Protein AF-A0A957YSV8-F1 (afdb_monomer_lite)

pLDDT: mean 82.37, std 13.98, range [39.53, 95.31]

Radius of gyration: 13.06 Å; chains: 1; bounding box: 32×20×32 Å

Foldseek 3Di:
DDPCVVVVPPQCLLVCLLVVPPVSLVSVCVVCVVVQLVVQCVVVVDNVRSVVLSVQLSVQVSCCSPVVVDRDNDPVVVVCSSVVSNVD

Structure (mmCIF, N/CA/C/O backbone):
data_AF-A0A957YSV8-F1
#
_entry.id   AF-A0A957YSV8-F1
#
loop_
_atom_site.group_PDB
_atom_site.id
_atom_site.type_symbol
_atom_site.label_atom_id
_atom_site.label_alt_id
_atom_site.label_comp_id
_atom_site.label_asym_id
_atom_site.label_entity_id
_atom_site.label_seq_id
_atom_site.pdbx_PDB_ins_code
_atom_site.Cartn_x
_atom_site.Cartn_y
_atom_site.Cartn_z
_atom_site.occupancy
_atom_site.B_iso_or_equiv
_atom_site.auth_seq_id
_atom_site.auth_comp_id
_atom_site.auth_asym_id
_atom_site.auth_atom_id
_atom_site.pdbx_PDB_model_num
ATOM 1 N N . MET A 1 1 ? 12.944 11.883 13.039 1.00 46.25 1 MET A N 1
ATOM 2 C CA . MET A 1 1 ? 12.113 11.646 11.837 1.00 46.25 1 MET A CA 1
ATOM 3 C C . MET A 1 1 ? 13.046 11.374 10.677 1.00 46.25 1 MET A C 1
ATOM 5 O O . MET A 1 1 ? 13.816 12.265 10.348 1.00 46.25 1 MET A O 1
ATOM 9 N N . LYS A 1 2 ? 13.042 10.165 10.103 1.00 39.53 2 LYS A N 1
ATOM 10 C CA . LYS A 1 2 ? 13.804 9.915 8.878 1.00 39.53 2 LYS A CA 1
ATOM 11 C C . LYS A 1 2 ? 12.990 10.512 7.724 1.00 39.53 2 LYS A C 1
ATOM 13 O O . LYS A 1 2 ? 11.844 10.099 7.546 1.00 39.53 2 LYS A O 1
ATOM 18 N N . PRO A 1 3 ? 13.480 11.549 7.027 1.00 42.31 3 PRO A N 1
ATOM 19 C CA . PRO A 1 3 ? 12.811 12.016 5.824 1.00 42.31 3 PRO A CA 1
ATOM 20 C C . PRO A 1 3 ? 12.702 10.848 4.839 1.00 42.31 3 PRO A C 1
ATOM 22 O O . PRO A 1 3 ? 13.491 9.907 4.896 1.00 42.31 3 PRO A O 1
ATOM 25 N N . MET A 1 4 ? 11.792 10.959 3.877 1.00 51.31 4 MET A N 1
ATOM 26 C CA . MET A 1 4 ? 11.737 10.127 2.667 1.00 51.31 4 MET A CA 1
ATOM 27 C C . MET A 1 4 ? 13.062 10.097 1.869 1.00 51.31 4 MET A C 1
ATOM 29 O O . MET A 1 4 ? 13.065 9.605 0.754 1.00 51.31 4 MET A O 1
ATOM 33 N N . ALA A 1 5 ? 14.168 10.631 2.396 1.00 45.66 5 ALA A N 1
ATOM 34 C CA . ALA A 1 5 ? 15.458 10.812 1.753 1.00 45.66 5 ALA A CA 1
ATOM 35 C C . ALA A 1 5 ? 16.057 9.518 1.195 1.00 45.66 5 ALA A C 1
ATOM 37 O O . ALA A 1 5 ? 16.723 9.595 0.171 1.00 45.66 5 ALA A O 1
ATOM 38 N N . ASP A 1 6 ? 15.769 8.353 1.781 1.00 46.94 6 ASP A N 1
ATOM 39 C CA . ASP A 1 6 ? 16.286 7.074 1.266 1.00 46.94 6 ASP A CA 1
ATOM 40 C C . ASP A 1 6 ? 15.492 6.551 0.052 1.00 46.94 6 ASP A C 1
ATOM 42 O O . ASP A 1 6 ? 16.030 5.801 -0.750 1.00 46.94 6 ASP A O 1
ATOM 46 N N . SER A 1 7 ? 14.229 6.961 -0.119 1.00 48.56 7 SER A N 1
ATOM 47 C CA . SER A 1 7 ? 13.398 6.653 -1.302 1.00 48.56 7 SER A CA 1
ATOM 48 C C . SER A 1 7 ? 13.343 7.804 -2.310 1.00 48.56 7 SER A C 1
ATOM 50 O O . SER A 1 7 ? 13.147 7.582 -3.495 1.00 48.56 7 SER A O 1
ATOM 52 N N . ALA A 1 8 ? 13.551 9.040 -1.852 1.00 49.72 8 ALA A N 1
ATOM 53 C CA . ALA A 1 8 ? 13.666 10.236 -2.683 1.00 49.72 8 ALA A CA 1
ATOM 54 C C . ALA A 1 8 ? 15.002 10.292 -3.444 1.00 49.72 8 ALA A C 1
ATOM 56 O O . ALA A 1 8 ? 15.162 11.128 -4.327 1.00 49.72 8 ALA A O 1
ATOM 57 N N . THR A 1 9 ? 15.951 9.416 -3.102 1.00 57.16 9 THR A N 1
ATOM 58 C CA . THR A 1 9 ? 17.209 9.221 -3.836 1.00 57.16 9 THR A CA 1
ATOM 59 C C . THR A 1 9 ? 17.156 8.078 -4.844 1.00 57.16 9 THR A C 1
ATOM 61 O O . THR A 1 9 ? 18.091 7.956 -5.628 1.00 57.16 9 THR A O 1
ATOM 64 N N . ASP A 1 10 ? 16.093 7.266 -4.865 1.00 72.69 10 ASP A N 1
ATOM 65 C CA . ASP A 1 10 ? 15.910 6.226 -5.878 1.00 72.69 10 ASP A CA 1
ATOM 66 C C . ASP A 1 10 ? 15.082 6.785 -7.048 1.00 72.69 10 ASP A C 1
ATOM 68 O O . ASP A 1 10 ? 13.854 6.867 -6.942 1.00 72.69 10 ASP A O 1
ATOM 72 N N . PRO A 1 11 ? 15.716 7.174 -8.172 1.00 74.62 11 PRO A N 1
ATOM 73 C CA . PRO A 1 11 ? 15.008 7.749 -9.315 1.00 74.62 11 PRO A CA 1
ATOM 74 C C . PRO A 1 11 ? 14.001 6.776 -9.944 1.00 74.62 11 PRO A C 1
ATOM 76 O O . PRO A 1 11 ? 13.097 7.217 -10.646 1.00 74.62 11 PRO A O 1
ATOM 79 N N . HIS A 1 12 ? 14.112 5.475 -9.655 1.00 83.81 12 HIS A N 1
ATOM 80 C CA . HIS A 1 12 ? 13.247 4.423 -10.189 1.00 83.81 12 HIS A CA 1
ATOM 81 C C . HIS A 1 12 ? 12.218 3.920 -9.169 1.00 83.81 12 HIS A C 1
ATOM 83 O O . HIS A 1 12 ? 11.595 2.880 -9.379 1.00 83.81 12 HIS A O 1
ATOM 89 N N . PHE A 1 13 ? 12.019 4.620 -8.047 1.00 85.94 13 PHE A N 1
ATOM 90 C CA . PHE A 1 13 ? 11.102 4.176 -6.993 1.00 85.94 13 PHE A CA 1
ATOM 91 C C . PHE A 1 13 ? 9.677 3.908 -7.509 1.00 85.94 13 PHE A C 1
ATOM 93 O O . PHE A 1 13 ? 9.073 2.890 -7.171 1.00 85.94 13 PHE A O 1
ATOM 100 N N . PHE A 1 14 ? 9.145 4.794 -8.354 1.00 84.44 14 PHE A N 1
ATOM 101 C CA . PHE A 1 14 ? 7.781 4.659 -8.871 1.00 84.44 14 PHE A CA 1
ATOM 102 C C . PHE A 1 14 ? 7.644 3.584 -9.957 1.00 84.44 14 PHE A C 1
ATOM 104 O O . PHE A 1 14 ? 6.620 2.901 -10.020 1.00 84.44 14 PHE A O 1
ATOM 111 N N . GLU A 1 15 ? 8.694 3.369 -10.751 1.00 85.31 15 GLU A N 1
ATOM 112 C CA . GLU A 1 15 ? 8.770 2.235 -11.680 1.00 85.31 15 GLU A CA 1
ATOM 113 C C . GLU A 1 15 ? 8.745 0.922 -10.893 1.00 85.31 15 GLU A C 1
ATOM 115 O O .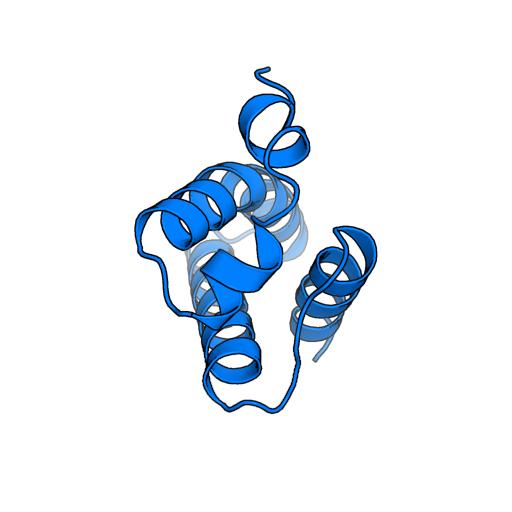 GLU A 1 15 ? 7.897 0.072 -11.135 1.00 85.31 15 GLU A O 1
ATOM 120 N N . LYS A 1 16 ? 9.557 0.816 -9.834 1.00 88.00 16 LYS A N 1
ATOM 121 C CA . LYS A 1 16 ? 9.574 -0.351 -8.941 1.00 88.00 16 LYS A CA 1
ATOM 122 C C . LYS A 1 16 ? 8.220 -0.613 -8.278 1.00 88.00 16 LYS A C 1
ATOM 124 O O . LYS A 1 16 ? 7.845 -1.771 -8.123 1.00 88.00 16 LYS A O 1
ATOM 129 N N . LEU A 1 17 ? 7.482 0.426 -7.876 1.00 86.94 17 LEU A N 1
ATOM 130 C CA . LEU A 1 17 ? 6.114 0.261 -7.364 1.00 86.94 17 LEU A CA 1
ATOM 131 C C . LEU A 1 17 ? 5.183 -0.342 -8.421 1.00 86.94 17 LEU A C 1
ATOM 133 O O . LEU A 1 17 ? 4.432 -1.267 -8.106 1.00 86.94 17 LEU A O 1
ATOM 137 N N . SER A 1 18 ? 5.268 0.164 -9.653 1.00 84.25 18 SER A N 1
ATOM 138 C CA . SER A 1 18 ? 4.471 -0.300 -10.795 1.00 84.25 18 SER A CA 1
ATOM 139 C C . SER A 1 18 ? 4.803 -1.748 -11.169 1.00 84.25 18 SER A C 1
ATOM 141 O O . SER A 1 18 ? 3.904 -2.534 -11.442 1.00 84.25 18 SER A O 1
ATOM 143 N N . ASP A 1 19 ? 6.072 -2.139 -11.049 1.00 87.06 19 ASP A N 1
ATOM 144 C CA . ASP A 1 19 ? 6.549 -3.508 -11.279 1.00 87.06 19 ASP A CA 1
ATOM 145 C C . ASP A 1 19 ? 6.235 -4.475 -10.118 1.00 87.06 19 ASP A C 1
ATOM 147 O O . ASP A 1 19 ? 6.658 -5.633 -10.122 1.00 87.06 19 ASP A O 1
ATOM 151 N N . GLY A 1 20 ? 5.530 -4.019 -9.076 1.00 86.75 20 GLY A N 1
ATOM 152 C CA . GLY A 1 20 ? 5.176 -4.857 -7.929 1.00 86.75 20 GLY A CA 1
ATOM 153 C C . GLY A 1 20 ? 6.352 -5.173 -6.996 1.00 86.75 20 GLY A C 1
ATOM 154 O O . GLY A 1 20 ? 6.298 -6.139 -6.233 1.00 86.75 20 GLY A O 1
ATOM 155 N N . ASN A 1 21 ? 7.423 -4.374 -7.012 1.00 90.94 21 ASN A N 1
ATOM 156 C CA . ASN A 1 21 ? 8.587 -4.591 -6.157 1.00 90.94 21 ASN A CA 1
ATOM 157 C C . ASN A 1 21 ? 8.209 -4.516 -4.665 1.00 90.94 21 ASN A C 1
ATOM 159 O O . ASN A 1 21 ? 7.862 -3.455 -4.142 1.00 90.94 21 ASN A O 1
ATOM 163 N N . ALA A 1 22 ? 8.343 -5.640 -3.956 1.00 89.94 22 ALA A N 1
ATOM 164 C CA . ALA A 1 22 ? 7.937 -5.761 -2.556 1.00 89.94 22 ALA A CA 1
ATOM 165 C C . ALA A 1 22 ? 8.636 -4.760 -1.617 1.00 89.94 22 ALA A C 1
ATOM 167 O O . ALA A 1 22 ? 8.023 -4.268 -0.670 1.00 89.94 22 ALA A O 1
ATOM 168 N N . GLN A 1 23 ? 9.906 -4.429 -1.875 1.00 90.25 23 GLN A N 1
ATOM 169 C CA . GLN A 1 23 ? 10.648 -3.478 -1.050 1.00 90.25 23 GLN A CA 1
ATOM 170 C C . GLN A 1 23 ? 10.147 -2.046 -1.265 1.00 90.25 23 GLN A C 1
ATOM 172 O O . GLN A 1 23 ? 9.970 -1.319 -0.289 1.00 90.25 23 GLN A O 1
ATOM 177 N N . ALA A 1 24 ? 9.860 -1.657 -2.511 1.00 89.06 24 ALA A N 1
ATOM 178 C CA . ALA A 1 24 ? 9.279 -0.351 -2.820 1.00 89.06 24 ALA A CA 1
ATOM 179 C C . ALA A 1 24 ? 7.898 -0.187 -2.163 1.00 89.06 24 ALA A C 1
ATOM 181 O O . ALA A 1 24 ? 7.635 0.833 -1.522 1.00 89.06 24 ALA A O 1
ATOM 182 N N . TRP A 1 25 ? 7.059 -1.226 -2.226 1.00 89.88 25 TRP A N 1
ATOM 183 C CA . TRP A 1 25 ? 5.761 -1.267 -1.547 1.00 89.88 25 TRP A CA 1
ATOM 184 C C . TRP A 1 25 ? 5.881 -1.157 -0.029 1.00 89.88 25 TRP A C 1
ATOM 186 O O . TRP A 1 25 ? 5.158 -0.383 0.597 1.00 89.88 25 TRP A O 1
ATOM 196 N N . ARG A 1 26 ? 6.833 -1.872 0.575 1.00 91.44 26 ARG A N 1
ATOM 197 C CA . ARG A 1 26 ? 7.094 -1.773 2.013 1.00 91.44 26 ARG A CA 1
ATOM 198 C C . ARG A 1 26 ? 7.524 -0.364 2.411 1.00 91.44 26 ARG A C 1
ATOM 200 O O . ARG A 1 26 ? 6.975 0.197 3.351 1.00 91.44 26 ARG A O 1
ATOM 207 N N . THR A 1 27 ? 8.440 0.237 1.658 1.00 90.38 27 THR A N 1
ATOM 208 C CA . THR A 1 27 ? 8.884 1.615 1.894 1.00 90.38 27 THR A CA 1
ATOM 209 C C . THR A 1 27 ? 7.743 2.622 1.743 1.00 90.38 27 THR A C 1
ATOM 211 O O . THR A 1 27 ? 7.647 3.555 2.540 1.00 90.38 27 THR A O 1
ATOM 214 N N . LEU A 1 28 ? 6.849 2.434 0.769 1.00 89.06 28 LEU A N 1
ATOM 215 C CA . LEU A 1 28 ? 5.647 3.252 0.627 1.00 89.06 28 LEU A CA 1
ATOM 216 C C . LEU A 1 28 ? 4.770 3.171 1.886 1.00 89.06 28 LEU A C 1
ATOM 218 O O . LEU A 1 28 ? 4.424 4.206 2.461 1.00 89.06 28 LEU A O 1
ATOM 222 N N . ILE A 1 29 ? 4.439 1.951 2.317 1.00 91.19 29 ILE A N 1
ATOM 223 C CA . ILE A 1 29 ? 3.578 1.689 3.475 1.00 91.19 29 ILE A CA 1
ATOM 224 C C . ILE A 1 29 ? 4.204 2.260 4.748 1.00 91.19 29 ILE A C 1
ATOM 226 O O . ILE A 1 29 ? 3.535 3.009 5.457 1.00 91.19 29 ILE A O 1
ATOM 230 N N . ASP A 1 30 ? 5.478 1.983 5.016 1.00 90.12 30 ASP A N 1
ATOM 231 C CA . ASP A 1 30 ? 6.168 2.441 6.228 1.00 90.12 30 ASP A CA 1
ATOM 232 C C . ASP A 1 30 ? 6.203 3.979 6.320 1.00 90.12 30 ASP A C 1
ATOM 234 O O . ASP A 1 30 ? 6.057 4.554 7.401 1.00 90.12 30 ASP A O 1
ATOM 238 N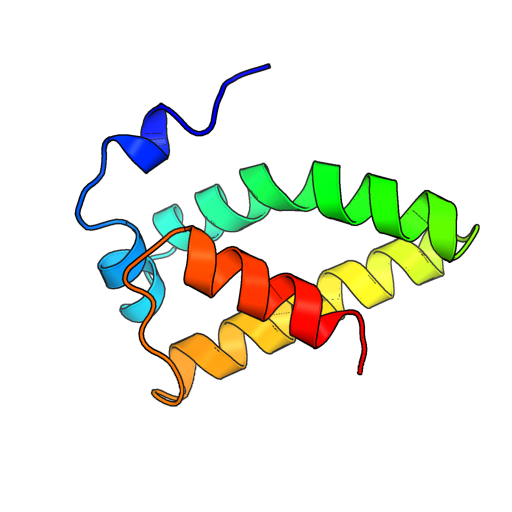 N . ASN A 1 31 ? 6.334 4.664 5.180 1.00 86.44 31 ASN A N 1
ATOM 239 C CA . ASN A 1 31 ? 6.393 6.125 5.131 1.00 86.44 31 ASN A CA 1
ATOM 240 C C . ASN A 1 31 ? 5.018 6.797 5.261 1.00 86.44 31 ASN A C 1
ATOM 242 O O . ASN A 1 31 ? 4.900 7.854 5.891 1.00 86.44 31 ASN A O 1
ATOM 246 N N . TRP A 1 32 ? 3.985 6.224 4.641 1.00 89.44 32 TRP A N 1
ATOM 247 C CA . TRP A 1 32 ? 2.658 6.838 4.577 1.00 89.44 32 TRP A CA 1
ATOM 248 C C . TRP A 1 32 ? 1.730 6.409 5.709 1.00 89.44 32 TRP A C 1
ATOM 250 O O . TRP A 1 32 ? 0.925 7.228 6.157 1.00 89.44 32 TRP A O 1
ATOM 260 N N . SER A 1 33 ? 1.865 5.181 6.219 1.00 90.94 33 SER A N 1
ATOM 261 C CA . SER A 1 33 ? 0.951 4.633 7.230 1.00 90.94 33 SER A CA 1
ATOM 262 C C . SER A 1 33 ? 0.833 5.509 8.475 1.00 90.94 33 SER A C 1
ATOM 264 O O . SER A 1 33 ? -0.297 5.807 8.848 1.00 90.94 33 SER A O 1
ATOM 266 N N . PRO A 1 34 ? 1.921 6.016 9.092 1.00 92.56 34 PRO A N 1
ATOM 267 C CA . PRO A 1 34 ? 1.793 6.849 10.289 1.00 92.56 34 PRO A CA 1
ATOM 268 C C . PRO A 1 34 ? 1.048 8.164 10.029 1.00 92.56 34 PRO A C 1
ATOM 270 O O . PRO A 1 34 ? 0.261 8.615 10.855 1.00 92.56 34 PRO A O 1
ATOM 273 N N . ARG A 1 35 ? 1.276 8.788 8.866 1.00 90.12 35 ARG A N 1
ATOM 274 C CA . ARG A 1 35 ? 0.652 10.072 8.505 1.00 90.12 35 ARG A CA 1
ATOM 275 C C . ARG A 1 35 ? -0.834 9.898 8.235 1.00 90.12 35 ARG A C 1
ATOM 277 O O . ARG A 1 35 ? -1.644 10.668 8.743 1.00 90.12 35 ARG A O 1
ATOM 284 N N . LEU A 1 36 ? -1.170 8.871 7.461 1.00 91.00 36 LEU A N 1
ATOM 285 C CA . LEU A 1 36 ? -2.549 8.534 7.141 1.00 91.00 36 LEU A CA 1
ATOM 286 C C . LEU A 1 36 ? -3.302 8.086 8.383 1.00 91.00 36 LEU A C 1
ATOM 288 O O . LEU A 1 36 ? -4.390 8.584 8.628 1.00 91.00 36 LEU A O 1
ATOM 292 N N . TYR A 1 37 ? -2.701 7.235 9.211 1.00 93.56 37 TYR A N 1
ATOM 293 C CA . TYR A 1 37 ? -3.307 6.809 10.464 1.00 93.56 37 TYR A CA 1
ATOM 294 C C . TYR A 1 37 ? -3.610 7.997 11.381 1.00 93.56 37 TYR A C 1
ATOM 296 O O . TYR A 1 37 ? -4.730 8.106 11.865 1.00 93.56 37 TYR A O 1
ATOM 304 N N . ASN A 1 38 ? -2.670 8.934 11.554 1.00 93.12 38 ASN A N 1
ATOM 305 C CA . ASN A 1 38 ? -2.887 10.128 12.377 1.00 93.12 38 ASN A CA 1
ATOM 306 C C . ASN A 1 38 ? -4.015 11.026 11.842 1.00 93.12 38 ASN A C 1
ATOM 308 O O . ASN A 1 38 ? -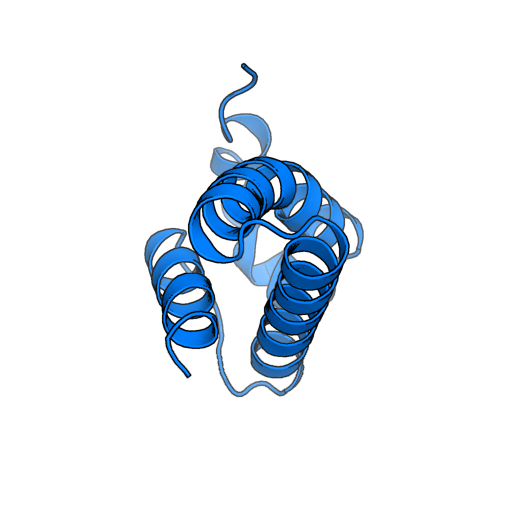4.787 11.583 12.619 1.00 93.12 38 ASN A O 1
ATOM 312 N N . PHE A 1 39 ? -4.133 11.164 10.522 1.00 91.00 39 PHE A N 1
ATOM 313 C CA . PHE A 1 39 ? -5.244 11.890 9.908 1.00 91.00 39 PHE A CA 1
ATOM 314 C C . PHE A 1 39 ? -6.581 11.152 10.091 1.00 91.00 39 PHE A C 1
ATOM 316 O O . PHE A 1 39 ? -7.598 11.750 10.446 1.00 91.00 39 PHE A O 1
ATOM 323 N N . LEU A 1 40 ? -6.581 9.837 9.883 1.00 93.00 40 LEU A N 1
ATOM 324 C CA . LEU A 1 40 ? -7.767 8.993 9.956 1.00 93.00 40 LEU A CA 1
ATOM 325 C C . LEU A 1 40 ? -8.293 8.846 11.383 1.00 93.00 40 LEU A C 1
ATOM 327 O O . LEU A 1 40 ? -9.500 8.903 11.591 1.00 93.00 40 LEU A O 1
ATOM 331 N N . ILE A 1 41 ? -7.421 8.703 12.381 1.00 95.31 41 ILE A N 1
ATOM 332 C CA . ILE A 1 41 ? -7.845 8.617 13.782 1.00 95.31 41 ILE A CA 1
ATOM 333 C C . ILE A 1 41 ? -8.462 9.935 14.253 1.00 95.31 41 ILE A C 1
ATOM 335 O O . ILE A 1 41 ? -9.470 9.924 14.954 1.00 95.31 41 ILE A O 1
ATOM 339 N N . TYR A 1 42 ? -7.911 11.066 13.801 1.00 92.69 42 TYR A N 1
ATOM 340 C CA . TYR A 1 42 ? -8.448 12.392 14.094 1.00 92.69 42 TYR A CA 1
ATOM 341 C C . TYR A 1 42 ? -9.823 12.621 13.452 1.00 92.69 42 TYR A 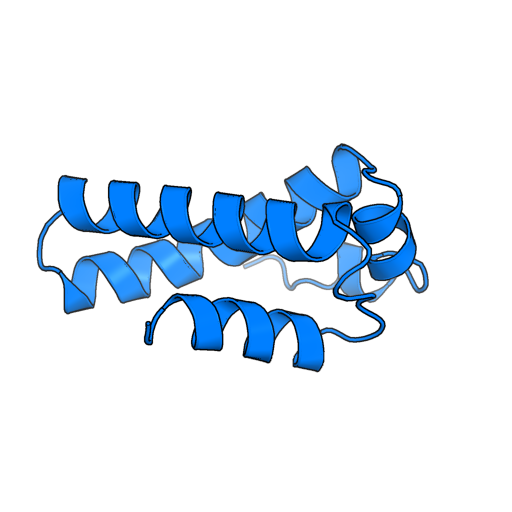C 1
ATOM 343 O O . TYR A 1 42 ? -10.690 13.246 14.049 1.00 92.69 42 TYR A O 1
ATOM 351 N N . THR A 1 43 ? -10.043 12.110 12.241 1.00 88.62 43 THR A N 1
ATOM 352 C CA . THR A 1 43 ? -11.308 12.303 11.514 1.00 88.62 43 THR A CA 1
ATOM 353 C C . THR A 1 43 ? -12.392 11.323 11.957 1.00 88.62 43 THR A C 1
ATOM 355 O O . THR A 1 43 ? -13.524 11.723 12.223 1.00 88.62 43 THR A O 1
ATOM 358 N N . THR A 1 44 ? -12.058 10.041 12.082 1.00 92.12 44 THR A N 1
ATOM 359 C CA . THR A 1 44 ? -13.024 8.985 12.427 1.00 92.12 44 THR A CA 1
ATOM 360 C C . THR A 1 44 ? -13.327 8.890 13.915 1.00 92.12 44 THR A C 1
ATOM 362 O O . THR A 1 44 ? -14.354 8.321 14.278 1.00 92.12 44 THR A O 1
ATOM 365 N N . HIS A 1 45 ? -12.439 9.401 14.776 1.00 92.56 45 HIS A N 1
ATOM 366 C CA . HIS A 1 45 ? -12.502 9.222 16.230 1.00 92.56 45 HIS A CA 1
ATOM 367 C C . HIS A 1 45 ? -12.622 7.740 16.652 1.00 92.56 45 HIS A C 1
ATOM 369 O O . HIS A 1 45 ? -13.177 7.423 17.703 1.00 92.56 45 HIS A O 1
ATOM 375 N N . SER A 1 46 ? -12.126 6.817 15.818 1.00 95.00 46 SER A N 1
ATO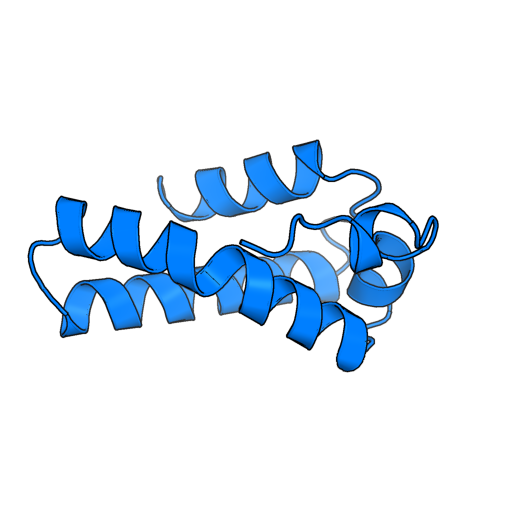M 376 C CA . SER A 1 46 ? -12.253 5.370 16.001 1.00 95.00 46 SER A CA 1
ATOM 377 C C . SER A 1 46 ? -11.005 4.661 15.492 1.00 95.00 46 SER A C 1
ATOM 379 O O . SER A 1 46 ? -10.675 4.753 14.313 1.00 95.00 46 SER A O 1
ATOM 381 N N . GLU A 1 47 ? -10.326 3.905 16.357 1.00 94.81 47 GLU A N 1
ATOM 382 C CA . GLU A 1 47 ? -9.161 3.105 15.949 1.00 94.81 47 GLU A CA 1
ATOM 383 C C . GLU A 1 47 ? -9.536 2.063 14.895 1.00 94.81 47 GLU A C 1
ATOM 385 O O . GLU A 1 47 ? -8.852 1.932 13.881 1.00 94.81 47 GLU A O 1
ATOM 390 N N . ALA A 1 48 ? -10.663 1.374 15.090 1.00 95.19 48 ALA A N 1
ATOM 391 C CA . ALA A 1 48 ? -11.161 0.393 14.134 1.00 95.19 48 ALA A CA 1
ATOM 392 C C . ALA A 1 48 ? -11.503 1.046 12.785 1.00 95.19 48 ALA A C 1
ATOM 394 O O . ALA A 1 48 ? -11.111 0.534 11.737 1.00 95.19 48 ALA A O 1
ATOM 395 N N . GLY A 1 49 ? -12.169 2.207 12.809 1.00 92.19 49 GLY A N 1
ATOM 396 C CA . GLY A 1 49 ? -12.495 2.963 11.598 1.00 92.19 49 GLY A CA 1
ATOM 397 C C . GLY A 1 49 ? -11.242 3.449 10.867 1.00 92.19 49 GLY A C 1
ATOM 398 O O . GLY A 1 49 ? -11.123 3.282 9.654 1.00 92.19 49 GLY A O 1
ATOM 399 N N . ALA A 1 50 ? -10.266 3.976 11.607 1.00 93.75 50 ALA A N 1
ATOM 400 C CA . ALA A 1 50 ? -8.998 4.426 11.051 1.00 93.75 50 ALA A CA 1
ATOM 401 C C . ALA A 1 50 ? -8.205 3.277 10.414 1.00 93.75 50 ALA A C 1
ATOM 403 O O . ALA A 1 50 ? -7.682 3.432 9.312 1.00 93.75 50 ALA A O 1
ATOM 404 N N . GLN A 1 51 ? -8.145 2.109 11.060 1.00 94.12 51 GLN A N 1
ATOM 405 C CA . GLN A 1 51 ? -7.477 0.930 10.504 1.00 94.12 51 GLN A CA 1
ATOM 406 C C . GLN A 1 51 ? -8.177 0.404 9.246 1.00 94.12 51 GLN A C 1
ATOM 408 O O . GLN A 1 51 ? -7.500 0.092 8.266 1.00 94.12 51 GLN A O 1
ATOM 413 N N . GLN A 1 52 ? -9.512 0.345 9.239 1.00 94.25 52 GLN A N 1
ATOM 414 C CA . GLN A 1 52 ? -10.283 -0.086 8.070 1.00 94.25 52 GLN A CA 1
ATOM 415 C C . GLN A 1 52 ? -10.066 0.844 6.873 1.00 94.25 52 GLN A C 1
ATOM 417 O O . GLN A 1 52 ? -9.769 0.373 5.775 1.00 94.25 52 GLN A O 1
ATOM 422 N N . LEU A 1 53 ? -10.145 2.160 7.084 1.00 93.25 53 LEU A N 1
ATOM 423 C CA . LEU A 1 53 ? -9.902 3.142 6.027 1.00 93.25 53 LEU A CA 1
ATOM 424 C C . LEU A 1 53 ? -8.453 3.111 5.537 1.00 93.25 53 LEU A C 1
ATOM 426 O O . LEU A 1 53 ? -8.216 3.235 4.337 1.00 93.25 53 LEU A O 1
ATOM 430 N N . LEU A 1 54 ? -7.485 2.893 6.429 1.00 94.19 54 LEU A N 1
ATOM 431 C CA . LEU A 1 54 ? -6.078 2.758 6.059 1.00 94.19 54 LEU A CA 1
ATOM 432 C C . LEU A 1 54 ? -5.850 1.539 5.154 1.00 94.19 54 LEU A C 1
ATOM 434 O O . LEU A 1 54 ? -5.215 1.658 4.105 1.00 94.19 54 LEU A O 1
ATOM 438 N N . GLN A 1 55 ? -6.401 0.380 5.530 1.00 93.75 55 GLN A N 1
ATOM 439 C CA . GLN A 1 55 ? -6.328 -0.845 4.728 1.00 93.75 55 GLN A CA 1
ATOM 440 C C . GLN A 1 55 ? -7.014 -0.664 3.371 1.00 93.75 55 GLN A C 1
ATOM 442 O O . GLN A 1 55 ? -6.432 -0.999 2.340 1.00 93.75 55 GLN A O 1
ATOM 447 N N . HIS A 1 56 ? -8.213 -0.079 3.360 1.00 93.38 56 HIS A N 1
ATOM 448 C CA . HIS A 1 56 ? -8.956 0.204 2.134 1.00 93.38 56 HIS A CA 1
ATOM 449 C C . HIS A 1 56 ? -8.189 1.151 1.198 1.00 93.38 56 HIS A C 1
ATOM 451 O O . HIS A 1 56 ? -8.114 0.912 -0.009 1.00 93.38 56 HIS A O 1
ATOM 457 N N . THR A 1 57 ? -7.566 2.192 1.756 1.00 91.81 57 THR A N 1
ATOM 458 C CA . THR A 1 57 ? -6.749 3.164 1.018 1.00 91.81 57 THR A CA 1
ATOM 459 C C . THR A 1 57 ? -5.587 2.472 0.311 1.00 91.81 57 THR A C 1
ATOM 461 O O . THR A 1 57 ? -5.458 2.577 -0.907 1.00 91.81 57 THR A O 1
ATOM 464 N N . PHE A 1 58 ? -4.770 1.702 1.039 1.00 92.62 58 PHE A N 1
ATOM 465 C CA . PHE A 1 58 ? -3.629 1.013 0.431 1.00 92.62 58 PHE A CA 1
ATOM 466 C C . PHE A 1 58 ? -4.043 -0.083 -0.554 1.00 92.62 58 PHE A C 1
ATOM 468 O O . PHE A 1 58 ? -3.396 -0.222 -1.589 1.00 92.62 58 PHE A O 1
ATOM 475 N N . ALA A 1 59 ? -5.130 -0.814 -0.292 1.00 91.50 59 ALA A N 1
ATOM 476 C CA . ALA A 1 59 ? -5.662 -1.792 -1.240 1.00 91.50 59 ALA A CA 1
ATOM 477 C C . ALA A 1 59 ? -6.126 -1.125 -2.545 1.00 91.50 59 ALA A C 1
ATOM 479 O O . ALA A 1 59 ? -5.849 -1.622 -3.635 1.00 91.50 59 ALA A O 1
ATOM 480 N N . THR A 1 60 ? -6.784 0.032 -2.449 1.00 90.31 60 THR A N 1
ATOM 481 C CA . THR A 1 60 ? -7.228 0.800 -3.619 1.00 90.31 60 THR A CA 1
ATOM 482 C C . THR A 1 60 ? -6.040 1.325 -4.421 1.00 90.31 60 THR A C 1
ATOM 484 O O . THR A 1 60 ? -6.004 1.157 -5.638 1.00 90.31 60 THR A O 1
ATOM 487 N N . VAL A 1 61 ? -5.036 1.894 -3.746 1.00 89.56 61 VAL A N 1
ATOM 488 C CA . VAL A 1 61 ? -3.783 2.346 -4.372 1.00 89.56 61 VAL A CA 1
ATOM 489 C C . VAL A 1 61 ? -3.074 1.187 -5.078 1.00 89.56 61 VAL A C 1
ATOM 491 O O . VAL A 1 61 ? -2.680 1.330 -6.233 1.00 89.56 61 VAL A O 1
ATOM 494 N N . ALA A 1 62 ? -2.969 0.026 -4.425 1.00 88.56 62 ALA A N 1
ATOM 495 C CA . ALA A 1 62 ? -2.389 -1.179 -5.012 1.00 88.56 62 ALA A CA 1
ATOM 496 C C . ALA A 1 62 ? -3.138 -1.633 -6.266 1.00 88.56 62 ALA A C 1
ATOM 498 O O . ALA A 1 62 ? -2.506 -1.867 -7.290 1.00 88.56 62 ALA A O 1
ATOM 499 N N . ASN A 1 63 ? -4.470 -1.678 -6.226 1.00 87.50 63 ASN A N 1
ATOM 500 C CA . ASN A 1 63 ? -5.279 -2.056 -7.384 1.00 87.50 63 ASN A CA 1
ATOM 501 C C . ASN A 1 63 ? -5.146 -1.064 -8.549 1.00 87.50 63 ASN A C 1
ATOM 503 O O . ASN A 1 63 ? -5.091 -1.482 -9.702 1.00 87.50 63 ASN A O 1
ATOM 507 N N . MET A 1 64 ? -5.076 0.240 -8.269 1.00 85.62 64 MET A N 1
ATOM 508 C CA . MET A 1 64 ? -4.932 1.267 -9.308 1.00 85.62 64 MET A CA 1
ATOM 509 C C . MET A 1 64 ? -3.561 1.222 -9.991 1.00 85.62 64 MET A C 1
ATOM 511 O O . MET A 1 64 ? -3.482 1.440 -11.198 1.00 85.62 64 MET A O 1
ATOM 515 N N . ILE A 1 65 ? -2.503 0.910 -9.238 1.00 83.94 65 ILE A N 1
ATOM 516 C CA . ILE A 1 65 ? -1.143 0.785 -9.777 1.00 83.94 65 ILE A CA 1
ATOM 517 C C . ILE A 1 65 ? -0.960 -0.560 -10.498 1.00 83.94 65 ILE A C 1
ATOM 519 O O . ILE A 1 65 ? -0.450 -0.590 -11.612 1.00 83.94 65 ILE A O 1
ATOM 523 N N . ALA A 1 66 ? -1.416 -1.669 -9.907 1.00 79.25 66 ALA A N 1
ATOM 524 C CA . ALA A 1 66 ? -1.265 -3.010 -10.481 1.00 79.25 66 ALA A CA 1
ATOM 525 C C . ALA A 1 66 ? -2.183 -3.268 -11.688 1.00 79.25 66 ALA A C 1
ATOM 527 O O . ALA A 1 66 ? -1.863 -4.089 -12.541 1.00 79.25 66 ALA A O 1
ATOM 528 N N . GLY A 1 67 ? -3.328 -2.587 -11.771 1.00 73.31 67 GLY A N 1
ATOM 529 C CA . GLY A 1 67 ? -4.279 -2.729 -12.874 1.00 73.31 67 GLY A CA 1
ATOM 530 C C . GLY A 1 67 ? -3.870 -2.025 -14.171 1.00 73.31 67 GLY A C 1
ATOM 531 O O . GLY A 1 67 ? -4.728 -1.862 -15.035 1.00 73.31 67 GLY A O 1
ATOM 532 N N . ASP A 1 68 ? -2.626 -1.535 -14.283 1.00 63.12 68 ASP A N 1
ATOM 53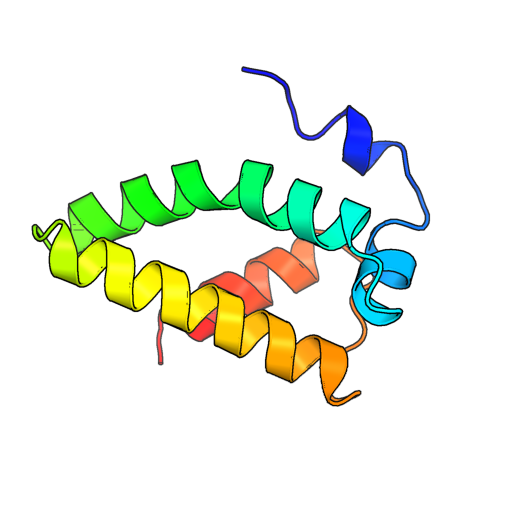3 C CA . ASP A 1 68 ? -2.117 -0.700 -15.389 1.00 63.12 68 ASP A CA 1
ATOM 534 C C . ASP A 1 68 ? -2.949 0.577 -15.656 1.00 63.12 68 ASP A C 1
ATOM 536 O O . ASP A 1 68 ? -2.751 1.280 -16.647 1.00 63.12 68 ASP A O 1
ATOM 540 N N . MET A 1 69 ? -3.877 0.923 -14.754 1.00 61.66 69 MET A N 1
ATOM 541 C CA . MET A 1 69 ? -4.712 2.120 -14.872 1.00 61.66 69 MET A CA 1
ATOM 542 C C . MET A 1 69 ? -3.929 3.397 -14.575 1.00 61.66 69 MET A C 1
ATOM 544 O O . MET A 1 69 ? -4.340 4.477 -15.002 1.00 61.66 69 MET A O 1
ATOM 548 N N . LEU A 1 70 ? -2.828 3.294 -13.823 1.00 68.56 70 LEU A N 1
ATOM 549 C CA . LEU A 1 70 ? -2.055 4.451 -13.405 1.00 68.56 70 LEU A CA 1
ATOM 550 C C . LEU A 1 70 ? -0.575 4.102 -13.228 1.00 68.56 70 LEU A C 1
ATOM 552 O O . LEU A 1 70 ? -0.209 3.332 -12.343 1.00 68.56 70 LEU A O 1
ATOM 556 N N . ARG A 1 71 ? 0.283 4.724 -14.041 1.00 76.12 71 ARG A N 1
ATOM 557 C CA . ARG A 1 71 ? 1.733 4.726 -13.822 1.00 76.12 71 ARG A CA 1
ATOM 558 C C . ARG A 1 71 ? 2.107 5.968 -13.038 1.00 76.12 71 ARG A C 1
ATOM 560 O O . ARG A 1 71 ? 1.807 7.084 -13.452 1.00 76.12 71 ARG A O 1
ATOM 567 N N . LEU A 1 72 ? 2.730 5.756 -11.887 1.00 78.12 72 LEU A N 1
ATOM 568 C CA . LEU A 1 72 ? 3.272 6.841 -11.086 1.00 78.12 72 LEU A CA 1
ATOM 569 C C . LEU A 1 72 ? 4.662 7.194 -11.611 1.00 78.12 72 LEU A C 1
ATOM 571 O O . LEU A 1 72 ? 5.478 6.313 -11.867 1.00 78.12 72 LEU A O 1
ATOM 575 N N . HIS A 1 73 ? 4.942 8.485 -11.723 1.00 79.25 73 HIS A N 1
ATOM 576 C CA . HIS A 1 73 ? 6.261 9.010 -12.068 1.00 79.25 73 HIS A CA 1
ATOM 577 C C . HIS A 1 73 ? 6.786 9.953 -10.987 1.00 79.25 73 HIS A C 1
ATOM 579 O O . HIS A 1 73 ? 7.987 10.207 -10.895 1.00 79.25 73 HIS A O 1
ATOM 585 N N . THR A 1 74 ? 5.891 10.476 -10.150 1.00 79.56 74 THR A N 1
ATOM 586 C CA . THR A 1 74 ? 6.209 11.502 -9.168 1.00 79.56 74 THR A CA 1
ATOM 587 C C . THR A 1 74 ? 5.515 11.277 -7.830 1.00 79.56 74 THR A C 1
ATOM 589 O O . THR A 1 74 ? 4.449 10.669 -7.708 1.00 79.56 74 THR A O 1
ATOM 592 N N . GLN A 1 75 ? 6.094 11.887 -6.797 1.00 80.69 75 GLN A N 1
ATOM 593 C CA . GLN A 1 75 ? 5.512 11.914 -5.458 1.00 80.69 75 GLN A CA 1
ATOM 594 C C . GLN A 1 75 ? 4.175 12.672 -5.412 1.00 80.69 75 GLN A C 1
ATOM 596 O O . GLN A 1 75 ? 3.318 12.374 -4.575 1.00 80.69 75 GLN A O 1
ATOM 601 N N . ALA A 1 76 ? 3.997 13.665 -6.287 1.00 80.38 76 ALA A N 1
ATOM 602 C CA . ALA A 1 76 ? 2.777 14.458 -6.359 1.00 80.38 76 ALA A CA 1
ATOM 603 C C . ALA A 1 76 ? 1.591 13.602 -6.826 1.00 80.38 76 ALA A C 1
ATOM 605 O O . ALA A 1 76 ? 0.540 13.631 -6.190 1.00 80.38 76 ALA A O 1
ATOM 606 N N . GLU A 1 77 ? 1.778 12.779 -7.861 1.00 81.94 77 GLU A N 1
ATOM 607 C CA . GLU A 1 77 ? 0.745 11.865 -8.369 1.00 81.94 77 GLU A CA 1
ATOM 608 C C . GLU A 1 77 ? 0.320 10.847 -7.308 1.00 81.94 77 GLU A C 1
ATOM 610 O O . GLU A 1 77 ? -0.872 10.647 -7.087 1.00 81.94 77 GLU A O 1
ATOM 615 N N . LEU A 1 78 ? 1.283 10.276 -6.579 1.00 83.50 78 LEU A N 1
ATOM 616 C CA . LEU A 1 78 ? 1.006 9.369 -5.465 1.00 83.50 78 LEU A CA 1
ATOM 617 C C . LEU A 1 78 ? 0.198 10.060 -4.356 1.00 83.50 78 LEU A C 1
ATOM 619 O O . LEU A 1 78 ? -0.728 9.478 -3.794 1.00 83.50 78 LEU A O 1
ATOM 623 N N . THR A 1 79 ? 0.534 11.312 -4.046 1.00 83.94 79 THR A N 1
ATOM 624 C CA . THR A 1 79 ? -0.178 12.099 -3.031 1.00 83.94 79 THR A CA 1
ATOM 625 C C . THR A 1 79 ? -1.619 12.367 -3.461 1.00 83.94 79 THR A C 1
ATOM 627 O O . THR A 1 79 ? -2.541 12.167 -2.671 1.00 83.94 79 THR A O 1
ATOM 630 N N . ILE A 1 80 ? -1.824 12.776 -4.717 1.00 85.00 80 ILE A N 1
ATOM 631 C CA . ILE A 1 80 ? -3.154 13.002 -5.296 1.00 85.00 80 ILE A CA 1
ATOM 632 C C . ILE A 1 80 ? -3.968 11.710 -5.269 1.00 85.00 80 ILE A C 1
ATOM 634 O O . ILE A 1 80 ? -5.127 11.738 -4.863 1.00 85.00 80 ILE A O 1
ATOM 638 N N . LEU A 1 81 ? -3.361 10.580 -5.639 1.00 84.94 81 LEU A N 1
ATOM 639 C CA . LEU A 1 81 ? -4.004 9.272 -5.619 1.00 84.94 81 LEU A CA 1
ATOM 640 C C . LEU A 1 81 ? -4.514 8.934 -4.216 1.00 84.94 81 LEU A C 1
ATOM 642 O O . LEU A 1 81 ? -5.713 8.729 -4.037 1.00 84.94 81 LEU A O 1
ATOM 646 N N . ILE A 1 82 ? -3.632 8.969 -3.216 1.00 86.06 82 ILE A N 1
ATOM 647 C CA . ILE A 1 82 ? -3.972 8.678 -1.819 1.00 86.06 82 ILE A CA 1
ATOM 648 C C . ILE A 1 82 ? -5.088 9.607 -1.317 1.00 86.06 82 ILE A C 1
ATOM 650 O O . ILE A 1 82 ? -6.079 9.142 -0.757 1.00 86.06 82 ILE A O 1
ATOM 654 N N . VAL A 1 83 ? -4.993 10.916 -1.561 1.00 85.19 83 VAL A N 1
ATOM 655 C CA . VAL A 1 83 ? -6.033 11.870 -1.139 1.00 85.19 83 VAL A CA 1
ATOM 656 C C . VAL A 1 83 ? -7.356 11.617 -1.867 1.00 85.19 83 VAL A C 1
ATOM 658 O O . VAL A 1 83 ? -8.419 11.669 -1.252 1.00 85.19 83 VAL A O 1
ATOM 661 N N . SER A 1 84 ? -7.317 11.288 -3.159 1.00 84.38 84 SER A N 1
ATOM 662 C CA . SER A 1 84 ? -8.521 10.988 -3.937 1.00 84.38 84 SER A CA 1
ATOM 663 C C . SER A 1 84 ? -9.240 9.735 -3.439 1.00 84.38 84 SER A C 1
ATOM 665 O O . SER A 1 84 ? -10.463 9.678 -3.504 1.00 84.38 84 SER A O 1
ATOM 667 N N . THR A 1 85 ? -8.507 8.756 -2.899 1.00 84.12 85 THR A N 1
ATOM 668 C CA . THR A 1 85 ? -9.101 7.549 -2.308 1.00 84.12 85 THR A CA 1
ATOM 669 C C . THR A 1 85 ? -9.745 7.793 -0.946 1.00 84.12 85 THR A C 1
ATOM 671 O O . THR A 1 85 ? -10.625 7.033 -0.563 1.00 84.12 85 THR A O 1
ATOM 674 N N . LEU A 1 86 ? -9.353 8.858 -0.240 1.00 81.19 86 LEU A N 1
ATOM 675 C CA . LEU A 1 86 ? -9.936 9.238 1.050 1.00 81.19 86 LEU A CA 1
ATOM 676 C C . LEU A 1 86 ? -11.231 10.054 0.919 1.00 81.19 86 LEU A C 1
ATOM 678 O O . LEU A 1 86 ? -12.007 10.107 1.865 1.00 81.19 86 LEU A O 1
ATOM 682 N N . ASN A 1 87 ? -11.450 10.700 -0.230 1.00 71.50 87 ASN A N 1
ATOM 683 C CA . ASN A 1 87 ? -12.603 11.572 -0.494 1.00 71.50 87 ASN A CA 1
ATOM 684 C C . ASN A 1 87 ? -13.726 10.888 -1.303 1.00 71.50 87 ASN A C 1
ATOM 686 O O . ASN A 1 87 ? -14.609 11.581 -1.812 1.00 71.50 87 ASN A O 1
ATOM 690 N N . ARG A 1 88 ? -13.665 9.565 -1.488 1.00 59.41 88 ARG A N 1
ATOM 691 C CA . ARG A 1 88 ? -14.707 8.762 -2.152 1.00 59.41 88 ARG A CA 1
ATOM 692 C C . ARG A 1 88 ? -15.639 8.147 -1.123 1.00 59.41 88 ARG A C 1
ATOM 694 O O . ARG A 1 88 ? -16.850 8.112 -1.421 1.00 59.41 88 ARG A O 1
#

Secondary structure (DSSP, 8-state):
---GGGTTT-TTHHHHHHTT-HHHHHHHHHHHHHHHHHHHHHHHS-HHHHHHHHHHHHHHHHHHHHTTS----SHHHHHHHHHHHH--

Sequence (88 aa):
MKPMADSATDPHFFEKLSDGNAQAWRTLIDNWSPRLYNFLIYTTHSEAGAQQLLQHTFATVANMIAGDMLRLHTQAELTILIVSTLNR